Protein AF-A0A094ACR9-F1 (afdb_monomer)

Sequence (143 aa):
PRAPRPRLTNSAPPPSAAADLLRIQHEAAIEDSTLDDLGDLLSSSPPPADPPVPVPEHDDNGRPISAGARERRLSEQQLVKMERGLSHGLESIRDAKRGIEKLEQAVSSTPPAVAKEVVAAPVGTVADVAGIAGAGWLVVVCS

Solvent-accessible surface area (backbone atoms only — not comparable to full-atom values): 9671 Å² total; per-residue (Å²): 137,85,78,82,76,82,80,88,71,89,79,71,78,76,91,46,71,70,59,50,52,54,48,52,41,63,74,66,65,68,62,89,53,59,70,54,57,54,48,53,60,60,63,70,48,78,77,77,84,69,76,91,68,77,82,68,67,44,46,99,83,70,44,74,56,50,72,69,59,50,50,51,54,52,53,52,52,48,49,55,52,48,52,55,51,51,57,53,48,54,52,52,50,55,50,50,50,57,49,48,55,52,49,52,50,52,60,71,69,52,71,86,73,76,81,74,76,81,76,86,78,80,93,78,85,90,84,90,84,88,87,86,86,90,84,82,87,84,85,85,86,82,133

Mean predicted aligned error: 18.78 Å

Secondary structure (DSSP, 8-state):
-PPPPPP----PPPP-HHHHHHHHHHHTT--TTHHHHHHHHHHTSPP--SS-----SB-TTSPBPPHHHHHHHHHHHHHHHHHHHHHHHHHHHHHHHHHHHHHHHHHHHS-------------------------PPPPPPP-

pLDDT: mean 72.65, std 18.38, range [33.75, 95.12]

Foldseek 3Di:
DDDDDDDDDDPDDDDDPVVVVVVVCVVVVPDPCVLVVLLVVLVVDDQPPDDLDPQDQADPVRHGDDPVRSVVSVVVVVVNVVSVVVNVVSVVVVVVVVVVVVVVVVVVPDDPPPPPDPDDDDDDDDDDDDDDDDDDDDDDDDD

Structure (mmCIF, N/CA/C/O backbone):
data_AF-A0A094ACR9-F1
#
_entry.id   AF-A0A094ACR9-F1
#
loop_
_atom_site.group_PDB
_atom_site.id
_atom_site.type_symbol
_atom_site.label_atom_id
_atom_site.label_alt_id
_atom_site.label_comp_id
_atom_site.label_asym_id
_atom_site.label_entity_id
_atom_site.label_seq_id
_atom_site.pdbx_PDB_ins_code
_atom_site.Cartn_x
_atom_site.Cartn_y
_atom_site.Cartn_z
_atom_site.occupancy
_atom_site.B_iso_or_equiv
_atom_site.auth_seq_id
_atom_site.auth_comp_id
_atom_site.auth_asym_id
_atom_site.auth_atom_id
_atom_site.pdbx_PDB_model_num
ATOM 1 N N . PRO A 1 1 ? -37.425 29.937 59.130 1.00 60.97 1 PRO A N 1
ATOM 2 C CA . PRO A 1 1 ? -37.220 28.719 58.306 1.00 60.97 1 PRO A CA 1
ATOM 3 C C . PRO A 1 1 ? -36.211 28.982 57.172 1.00 60.97 1 PRO A C 1
ATOM 5 O O . PRO A 1 1 ? -36.496 29.763 56.270 1.00 60.97 1 PRO A O 1
ATOM 8 N N . ARG A 1 2 ? -35.001 28.411 57.253 1.00 64.69 2 ARG A N 1
ATOM 9 C CA . ARG A 1 2 ? -33.980 28.563 56.201 1.00 64.69 2 ARG A CA 1
ATOM 10 C C . ARG A 1 2 ? -34.243 27.522 55.113 1.00 64.69 2 ARG A C 1
ATOM 12 O O . ARG A 1 2 ? -34.256 26.333 55.416 1.00 64.69 2 ARG A O 1
ATOM 19 N N . ALA A 1 3 ? -34.469 27.968 53.879 1.00 75.44 3 ALA A N 1
ATOM 20 C CA . ALA A 1 3 ? -34.645 27.071 52.742 1.00 75.44 3 ALA A CA 1
ATOM 21 C C . ALA A 1 3 ? -33.365 26.231 52.521 1.00 75.44 3 ALA A C 1
ATOM 23 O O . ALA A 1 3 ? -32.260 26.783 52.623 1.00 75.44 3 ALA A O 1
ATOM 24 N N . PRO A 1 4 ? -33.478 24.918 52.240 1.00 77.12 4 PRO A N 1
ATOM 25 C CA . PRO A 1 4 ? -32.324 24.079 51.942 1.00 77.12 4 PRO A CA 1
ATOM 26 C C . PRO A 1 4 ? -31.641 24.574 50.668 1.00 77.12 4 PRO A C 1
ATOM 28 O O . PRO A 1 4 ? -32.294 24.783 49.647 1.00 77.12 4 PRO A O 1
ATOM 31 N N . ARG A 1 5 ? -30.320 24.766 50.719 1.00 80.31 5 ARG A N 1
ATOM 32 C CA . ARG A 1 5 ? -29.552 25.083 49.513 1.00 80.31 5 ARG A CA 1
ATOM 33 C C . ARG A 1 5 ? -29.470 23.837 48.619 1.00 80.31 5 ARG A C 1
ATOM 35 O O . ARG A 1 5 ? -29.257 22.747 49.158 1.00 80.31 5 ARG A O 1
ATOM 42 N N . PRO A 1 6 ? -29.616 23.978 47.289 1.00 80.44 6 PRO A N 1
ATOM 43 C CA . PRO A 1 6 ? -29.441 22.870 46.358 1.00 80.44 6 PRO A CA 1
ATOM 44 C C . PRO A 1 6 ? -28.057 22.243 46.524 1.00 80.44 6 PRO A C 1
ATOM 46 O O . PRO A 1 6 ? -27.066 22.949 46.726 1.00 80.44 6 PRO A O 1
ATOM 49 N N . ARG A 1 7 ? -27.987 20.911 46.455 1.00 78.75 7 ARG A N 1
ATOM 50 C CA . ARG A 1 7 ? -26.709 20.198 46.494 1.00 78.75 7 ARG A CA 1
ATOM 51 C C . ARG A 1 7 ? -25.976 20.433 45.178 1.00 78.75 7 ARG A C 1
ATOM 53 O O . ARG A 1 7 ? -26.554 20.254 44.112 1.00 78.75 7 ARG A O 1
ATOM 60 N N . LEU A 1 8 ? -24.707 20.821 45.272 1.00 79.12 8 LEU A N 1
ATOM 61 C CA . LEU A 1 8 ? -23.822 20.951 44.123 1.00 79.12 8 LEU A CA 1
ATOM 62 C C . LEU A 1 8 ? -23.541 19.540 43.584 1.00 79.12 8 LEU A C 1
ATOM 64 O O . LEU A 1 8 ? -22.794 18.779 44.196 1.00 79.12 8 LEU A O 1
ATOM 68 N N . THR A 1 9 ? -24.189 19.156 42.490 1.00 78.12 9 THR A N 1
ATOM 69 C CA . THR A 1 9 ? -23.905 17.894 41.801 1.00 78.12 9 THR A CA 1
ATOM 70 C C . THR A 1 9 ? -22.884 18.163 40.709 1.00 78.12 9 THR A C 1
ATOM 72 O O . THR A 1 9 ? -23.127 18.992 39.834 1.00 78.12 9 THR A O 1
ATOM 75 N N . ASN A 1 10 ? -21.742 17.477 40.761 1.00 74.94 10 ASN A N 1
ATOM 76 C CA . ASN A 1 10 ? -20.777 17.505 39.672 1.00 74.94 10 ASN A CA 1
ATOM 77 C C . ASN A 1 10 ? -21.406 16.797 38.461 1.00 74.94 10 ASN A C 1
ATOM 79 O O . ASN A 1 10 ? -21.571 15.580 38.473 1.00 74.94 10 ASN A O 1
ATOM 83 N N . SER A 1 11 ? -21.827 17.580 37.468 1.00 79.25 11 SER A N 1
ATOM 84 C CA . SER A 1 11 ? -22.420 17.104 36.215 1.00 79.25 11 SER A CA 1
ATOM 85 C C . SER A 1 11 ? -21.387 16.942 35.098 1.00 79.25 11 SER A C 1
ATOM 87 O O . SER A 1 11 ? -21.775 16.747 33.948 1.00 79.25 11 SER A O 1
ATOM 89 N N . ALA A 1 12 ? -20.089 17.072 35.400 1.00 79.88 12 ALA A N 1
ATOM 90 C CA . ALA A 1 12 ? -19.049 16.871 34.404 1.00 79.88 12 ALA A CA 1
ATOM 91 C C . ALA A 1 12 ? -19.058 15.400 33.951 1.00 79.88 12 ALA A C 1
ATOM 93 O O . ALA A 1 12 ? -19.013 14.504 34.802 1.00 79.88 12 ALA A O 1
ATOM 94 N N . PRO A 1 13 ? -19.115 15.136 32.633 1.00 76.44 13 PRO A N 1
ATOM 95 C CA . PRO A 1 13 ? -18.982 13.787 32.110 1.00 76.44 13 PRO A CA 1
ATOM 96 C C . PRO A 1 13 ? -17.658 13.172 32.582 1.00 76.44 13 PRO A C 1
ATOM 98 O O . PRO A 1 13 ? -16.624 13.844 32.514 1.00 76.44 13 PRO A O 1
ATOM 101 N N . PRO A 1 14 ? -17.659 11.920 33.069 1.00 78.50 14 PRO A N 1
ATOM 102 C CA . PRO A 1 14 ? -16.419 11.250 33.417 1.00 78.50 14 PRO A CA 1
ATOM 103 C C . PRO A 1 14 ? -15.546 11.104 32.160 1.00 78.50 14 PRO A C 1
ATOM 105 O O . PRO A 1 14 ? -16.082 10.883 31.068 1.00 78.50 14 PRO A O 1
ATOM 108 N N . PRO A 1 15 ? -14.213 11.219 32.285 1.00 79.44 15 PRO A N 1
ATOM 109 C CA . PRO A 1 15 ? -13.319 10.984 31.161 1.00 79.44 15 PRO A CA 1
ATOM 110 C C . PRO A 1 15 ? -13.530 9.555 30.641 1.00 79.44 15 PRO A C 1
ATOM 112 O O . PRO A 1 15 ? -13.492 8.593 31.407 1.00 79.44 15 PRO A O 1
ATOM 115 N N . SER A 1 16 ? -13.796 9.427 29.342 1.00 86.75 16 SER A N 1
ATOM 116 C CA . SER A 1 16 ? -14.027 8.145 28.677 1.00 86.75 16 SER A CA 1
ATOM 117 C C . SER A 1 16 ? -12.800 7.756 27.867 1.00 86.75 16 SER A C 1
ATOM 119 O O . SER A 1 16 ? -12.303 8.563 27.082 1.00 86.75 16 SER A O 1
ATOM 121 N N . ALA A 1 17 ? -12.362 6.502 27.995 1.00 89.12 17 ALA A N 1
ATOM 122 C CA . ALA A 1 17 ? -11.287 5.955 27.171 1.00 89.12 17 ALA A CA 1
ATOM 123 C C . ALA A 1 17 ? -11.611 6.059 25.670 1.00 89.12 17 ALA A C 1
ATOM 125 O O . ALA A 1 17 ? -10.731 6.365 24.878 1.00 89.12 17 ALA A O 1
ATOM 126 N N . ALA A 1 18 ? -12.880 5.897 25.278 1.00 87.38 18 ALA A N 1
ATOM 127 C CA . ALA A 1 18 ? -13.293 6.052 23.882 1.00 87.38 18 ALA A CA 1
ATOM 128 C C . ALA A 1 18 ? -13.113 7.495 23.376 1.00 87.38 18 ALA A C 1
ATOM 130 O O . ALA A 1 18 ? -12.686 7.706 22.246 1.00 87.38 18 ALA A O 1
ATOM 131 N N . ALA A 1 19 ? -13.398 8.492 24.221 1.00 86.56 19 ALA A N 1
ATOM 132 C CA . ALA A 1 19 ? -13.189 9.896 23.872 1.00 86.56 19 ALA A CA 1
ATOM 133 C C . ALA A 1 19 ? -11.694 10.238 23.768 1.00 86.56 19 ALA A C 1
ATOM 135 O O . ALA A 1 19 ? -11.301 11.016 22.903 1.00 86.56 19 ALA A O 1
ATOM 136 N N . ASP A 1 20 ? -10.866 9.638 24.624 1.00 89.62 20 ASP A N 1
ATOM 137 C CA . ASP A 1 20 ? -9.414 9.827 24.598 1.00 89.62 20 ASP A CA 1
ATOM 138 C C . ASP A 1 20 ? -8.781 9.177 23.357 1.00 89.62 20 ASP A C 1
ATOM 140 O O . ASP A 1 20 ? -7.974 9.808 22.681 1.00 89.62 20 ASP A O 1
ATOM 144 N N . LEU A 1 21 ? -9.224 7.972 22.980 1.00 87.50 21 LEU A N 1
ATOM 145 C CA . LEU A 1 21 ? -8.786 7.298 21.753 1.00 87.50 21 LEU A CA 1
ATOM 146 C C . LEU A 1 21 ? -9.150 8.090 20.490 1.00 87.50 21 LEU A C 1
ATOM 148 O O . LEU A 1 21 ? -8.300 8.254 19.618 1.00 87.50 21 LEU A O 1
ATOM 152 N N . LEU A 1 22 ? -10.370 8.632 20.414 1.00 86.12 22 LEU A N 1
ATOM 153 C CA . LEU A 1 22 ? -10.777 9.503 19.303 1.00 86.12 22 LEU A CA 1
ATOM 154 C C . LEU A 1 22 ? -9.926 10.775 19.237 1.00 86.12 22 LEU A C 1
ATOM 156 O O . LEU A 1 22 ? -9.549 11.210 18.149 1.00 86.12 22 LEU A O 1
ATOM 160 N N . ARG A 1 23 ? -9.592 11.360 20.395 1.00 88.69 23 ARG A N 1
ATOM 161 C CA . ARG A 1 23 ? -8.711 12.530 20.457 1.00 88.69 23 ARG A CA 1
ATOM 162 C C . ARG A 1 23 ? -7.314 12.192 19.934 1.00 88.69 23 ARG A C 1
ATOM 164 O O . ARG A 1 23 ? -6.811 12.918 19.085 1.00 88.69 23 ARG A O 1
ATOM 171 N N . ILE A 1 24 ? -6.729 11.079 20.382 1.00 87.62 24 ILE A N 1
ATOM 172 C CA . ILE A 1 24 ? -5.401 10.617 19.945 1.00 87.62 24 ILE A CA 1
ATOM 173 C C . ILE A 1 24 ? -5.378 10.352 18.435 1.00 87.62 24 ILE A C 1
ATOM 175 O O . ILE A 1 24 ? -4.443 10.776 17.762 1.00 87.62 24 ILE A O 1
ATOM 179 N N . GLN A 1 25 ? -6.401 9.691 17.888 1.00 83.19 25 GLN A N 1
ATOM 180 C CA . GLN A 1 25 ? -6.496 9.435 16.446 1.00 83.19 25 GLN A CA 1
ATOM 181 C C . GLN A 1 25 ? -6.516 10.733 15.633 1.00 83.19 25 GLN A C 1
ATOM 183 O O . GLN A 1 25 ? -5.782 10.857 14.652 1.00 83.19 25 GLN A O 1
ATOM 188 N N . HIS A 1 26 ? -7.314 11.711 16.069 1.00 82.75 26 HIS A N 1
ATOM 189 C CA . HIS A 1 26 ? -7.428 13.001 15.394 1.00 82.75 26 HIS A CA 1
ATOM 190 C C . HIS A 1 26 ? -6.151 13.850 15.530 1.00 82.75 26 HIS A C 1
ATOM 192 O O . HIS A 1 26 ? -5.732 14.490 14.571 1.00 82.75 26 HIS A O 1
ATOM 198 N N . GLU A 1 27 ? -5.500 13.838 16.698 1.00 86.56 27 GLU A N 1
ATOM 199 C CA . GLU A 1 27 ? -4.228 14.540 16.935 1.00 86.56 27 GLU A CA 1
ATOM 200 C C . GLU A 1 27 ? -3.064 13.942 16.133 1.00 86.56 27 GLU A C 1
ATOM 202 O O . GLU A 1 27 ? -2.187 14.677 15.681 1.00 86.56 27 GLU A O 1
ATOM 207 N N . ALA A 1 28 ? -3.055 12.623 15.939 1.00 81.38 28 ALA A N 1
ATOM 208 C CA . ALA A 1 28 ? -2.011 11.927 15.195 1.00 81.38 28 ALA A CA 1
ATOM 209 C C . ALA A 1 28 ? -2.231 11.930 13.670 1.00 81.38 28 ALA A C 1
ATOM 211 O O . ALA A 1 28 ? -1.372 11.422 12.951 1.00 81.38 28 ALA A O 1
ATOM 212 N N . ALA A 1 29 ? -3.356 12.478 13.183 1.00 70.62 29 ALA A N 1
ATOM 213 C CA . ALA A 1 29 ? -3.762 12.444 11.774 1.00 70.62 29 ALA A CA 1
ATOM 214 C C . ALA A 1 29 ? -3.639 11.036 11.152 1.00 70.62 29 ALA A C 1
ATOM 216 O O . ALA A 1 29 ? -3.241 10.879 9.998 1.00 70.62 29 ALA A O 1
ATOM 217 N N . ILE A 1 30 ? -3.937 9.996 11.941 1.00 67.12 30 ILE A N 1
ATOM 218 C CA . ILE A 1 30 ? -3.910 8.609 11.468 1.00 67.12 30 ILE A CA 1
ATOM 219 C C . ILE A 1 30 ? -5.205 8.389 10.692 1.00 67.12 30 ILE A C 1
ATOM 221 O O . ILE A 1 30 ? -6.219 7.963 11.244 1.00 67.12 30 ILE A O 1
ATOM 225 N N . GLU A 1 31 ? -5.178 8.750 9.415 1.00 68.00 31 GLU A N 1
ATOM 226 C CA . GLU A 1 31 ? -6.256 8.464 8.480 1.00 68.00 31 GLU A CA 1
ATOM 227 C C . GLU A 1 31 ? -6.094 7.045 7.928 1.00 68.00 31 GLU A C 1
ATOM 229 O O . GLU A 1 31 ? -5.014 6.605 7.534 1.00 68.00 31 GLU A O 1
ATOM 234 N N . ASP A 1 32 ? -7.196 6.307 7.897 1.00 68.88 32 ASP A N 1
ATOM 235 C CA . ASP A 1 32 ? -7.232 4.917 7.440 1.00 68.88 32 ASP A CA 1
ATOM 236 C C . ASP A 1 32 ? -7.297 4.809 5.894 1.00 68.88 32 ASP A C 1
ATOM 238 O O . ASP A 1 32 ? -7.452 3.718 5.342 1.00 68.88 32 ASP A O 1
ATOM 242 N N . SER A 1 33 ? -7.177 5.948 5.190 1.00 70.38 33 SER A N 1
ATOM 243 C CA . SER A 1 33 ? -7.197 6.062 3.721 1.00 70.38 33 SER A CA 1
ATOM 244 C C . SER A 1 33 ? -5.846 5.804 3.060 1.00 70.38 33 SER A C 1
ATOM 246 O O . SER A 1 33 ? -5.785 5.680 1.841 1.00 70.38 33 SER A O 1
ATOM 248 N N . THR A 1 34 ? -4.760 5.677 3.831 1.00 81.88 34 THR A N 1
ATOM 249 C CA . THR A 1 34 ? -3.398 5.535 3.277 1.00 81.88 34 THR A CA 1
ATOM 250 C C . THR A 1 34 ? -3.262 4.370 2.291 1.00 81.88 34 THR A C 1
ATOM 252 O O . THR A 1 34 ? -2.507 4.452 1.325 1.00 81.88 34 THR A O 1
ATOM 255 N N . LEU A 1 35 ? -4.009 3.280 2.494 1.00 84.06 35 LEU A N 1
ATOM 256 C CA . LEU A 1 35 ? -4.020 2.137 1.576 1.00 84.06 35 LEU A CA 1
ATOM 257 C C . LEU A 1 35 ? -4.715 2.437 0.245 1.00 84.06 35 LEU A C 1
ATOM 259 O O . LEU A 1 35 ? -4.407 1.794 -0.761 1.00 84.06 35 LEU A O 1
ATOM 263 N N . ASP A 1 36 ? -5.662 3.366 0.228 1.00 84.94 36 ASP A N 1
ATOM 264 C CA . ASP A 1 36 ? -6.364 3.789 -0.981 1.00 84.94 36 ASP A CA 1
ATOM 265 C C . ASP A 1 36 ? -5.501 4.781 -1.765 1.00 84.94 36 ASP A C 1
ATOM 267 O O . ASP A 1 36 ? -5.259 4.553 -2.950 1.00 84.94 36 ASP A O 1
ATOM 271 N N . ASP A 1 37 ? -4.873 5.742 -1.080 1.00 86.50 37 ASP A N 1
ATOM 272 C CA . ASP A 1 37 ? -3.924 6.693 -1.679 1.00 86.50 37 ASP A CA 1
ATOM 273 C C . ASP A 1 37 ? -2.737 5.984 -2.362 1.00 86.50 37 ASP A C 1
ATOM 275 O O . ASP A 1 37 ? -2.328 6.326 -3.476 1.00 86.50 37 ASP A O 1
ATOM 279 N N . LEU A 1 38 ? -2.189 4.944 -1.717 1.00 86.81 38 LEU A N 1
ATOM 280 C CA . LEU A 1 38 ? -1.121 4.117 -2.294 1.00 86.81 38 LEU A CA 1
ATOM 281 C C . LEU A 1 38 ? -1.602 3.306 -3.505 1.00 86.81 38 LEU A C 1
ATOM 283 O O . LEU A 1 38 ? -0.835 3.087 -4.445 1.00 86.81 38 LEU A O 1
ATOM 287 N N . GLY A 1 39 ? -2.861 2.864 -3.495 1.00 85.69 39 GLY A N 1
ATOM 288 C CA . GLY A 1 39 ? -3.470 2.175 -4.629 1.00 85.69 39 GLY A CA 1
ATOM 289 C C . GLY A 1 39 ? -3.630 3.090 -5.841 1.00 85.69 39 GLY A C 1
ATOM 290 O O . GLY A 1 39 ? -3.292 2.689 -6.958 1.00 85.69 39 GLY A O 1
ATOM 291 N N . ASP A 1 40 ? -4.080 4.322 -5.620 1.00 86.50 40 ASP A N 1
ATOM 292 C CA . ASP A 1 40 ? -4.256 5.327 -6.671 1.00 86.50 40 ASP A CA 1
ATOM 293 C C . ASP A 1 40 ? -2.912 5.752 -7.276 1.00 86.50 40 ASP A C 1
ATOM 295 O O . ASP A 1 40 ? -2.778 5.858 -8.500 1.00 86.50 40 ASP A O 1
ATOM 299 N N . LEU A 1 41 ? -1.878 5.900 -6.441 1.00 86.00 41 LEU A N 1
ATOM 300 C CA . LEU A 1 41 ? -0.521 6.201 -6.897 1.00 86.00 41 LEU A CA 1
ATOM 301 C C . LEU A 1 41 ? 0.035 5.097 -7.808 1.00 86.00 41 LEU A C 1
ATOM 303 O O . LEU A 1 41 ? 0.565 5.401 -8.877 1.00 86.00 41 LEU A O 1
ATOM 307 N N . LEU A 1 42 ? -0.123 3.824 -7.434 1.00 83.44 42 LEU A N 1
ATOM 308 C CA . LEU A 1 42 ? 0.319 2.703 -8.272 1.00 83.44 42 LEU A CA 1
ATOM 309 C C . LEU A 1 42 ? -0.536 2.543 -9.537 1.00 83.44 42 LEU A C 1
ATOM 311 O O . LEU A 1 42 ? -0.012 2.157 -10.575 1.00 83.44 42 LEU A O 1
ATOM 315 N N . SER A 1 43 ? -1.822 2.890 -9.484 1.00 78.75 43 SER A N 1
ATOM 316 C CA . SER A 1 43 ? -2.731 2.810 -10.640 1.00 78.75 43 SER A CA 1
ATOM 317 C C . SER A 1 43 ? -2.516 3.934 -11.661 1.00 78.75 43 SER A C 1
ATOM 319 O O . SER A 1 43 ? -2.946 3.818 -12.807 1.00 78.75 43 SER A O 1
ATOM 321 N N . SER A 1 44 ? -1.848 5.022 -11.266 1.00 73.12 44 SER A N 1
ATOM 322 C CA . SER A 1 44 ? -1.448 6.109 -12.171 1.00 73.12 44 SER A CA 1
ATOM 323 C C . SER A 1 44 ? -0.271 5.739 -13.090 1.00 73.12 44 SER A C 1
ATOM 325 O O . SER A 1 44 ? -0.009 6.437 -14.074 1.00 73.12 44 SER A O 1
ATOM 327 N N . SER A 1 45 ? 0.412 4.627 -12.796 1.00 64.25 45 SER A N 1
ATOM 328 C CA . SER A 1 45 ? 1.413 4.015 -13.668 1.00 64.25 45 SER A CA 1
ATOM 329 C C . SER A 1 45 ? 0.713 3.330 -14.851 1.00 64.25 45 SER A C 1
ATOM 331 O O . SER A 1 45 ? -0.260 2.599 -14.643 1.00 64.25 45 SER A O 1
ATOM 333 N N . PRO A 1 46 ? 1.145 3.558 -16.107 1.00 63.97 46 PRO A N 1
ATOM 334 C CA . PRO A 1 46 ? 0.577 2.845 -17.243 1.00 63.97 46 PRO A CA 1
ATOM 335 C C . PRO A 1 46 ? 0.748 1.332 -17.034 1.00 63.97 46 PRO A C 1
ATOM 337 O O . PRO A 1 46 ? 1.839 0.900 -16.658 1.00 63.97 46 PRO A O 1
ATOM 340 N N . PRO A 1 47 ? -0.297 0.518 -17.286 1.00 60.34 47 PRO A N 1
ATOM 341 C CA . PRO A 1 47 ? -0.230 -0.914 -17.039 1.00 60.34 47 PRO A CA 1
ATOM 342 C C . PRO A 1 47 ? 0.945 -1.513 -17.818 1.00 60.34 47 PRO A C 1
ATOM 344 O O . PRO A 1 47 ? 1.127 -1.164 -18.992 1.00 60.34 47 PRO A O 1
ATOM 347 N N . PRO A 1 48 ? 1.741 -2.408 -17.203 1.00 59.12 48 PRO A N 1
ATOM 348 C CA . PRO A 1 48 ? 2.875 -3.011 -17.878 1.00 59.12 48 PRO A CA 1
ATOM 349 C C . PRO A 1 48 ? 2.360 -3.757 -19.106 1.00 59.12 48 PRO A C 1
ATOM 351 O O . PRO A 1 48 ? 1.617 -4.734 -18.986 1.00 59.12 48 PRO A O 1
ATOM 354 N N . ALA A 1 49 ? 2.733 -3.261 -20.285 1.00 58.12 49 ALA A N 1
ATOM 355 C CA . ALA A 1 49 ? 2.467 -3.935 -21.539 1.00 58.12 49 ALA A CA 1
ATOM 356 C C . ALA A 1 49 ? 3.190 -5.289 -21.496 1.00 58.12 49 ALA A C 1
ATOM 358 O O . ALA A 1 49 ? 4.414 -5.350 -21.408 1.00 58.12 49 ALA A O 1
ATOM 359 N N . ASP A 1 50 ? 2.397 -6.356 -21.523 1.00 58.16 50 ASP A N 1
ATOM 360 C CA . ASP A 1 50 ? 2.800 -7.751 -21.682 1.00 58.16 50 ASP A CA 1
ATOM 361 C C . ASP A 1 50 ? 3.451 -8.484 -20.480 1.00 58.16 50 ASP A C 1
ATOM 363 O O . ASP A 1 50 ? 4.025 -7.904 -19.546 1.00 58.16 50 ASP A O 1
ATOM 367 N N . PRO A 1 51 ? 3.313 -9.829 -20.430 1.00 62.44 51 PRO A N 1
ATOM 368 C CA . PRO A 1 51 ? 4.083 -10.666 -19.512 1.00 62.44 51 PRO A CA 1
ATOM 369 C C . PRO A 1 51 ? 5.591 -10.451 -19.726 1.00 62.44 51 PRO A C 1
ATOM 371 O O . PRO A 1 51 ? 5.999 -10.136 -20.840 1.00 62.44 51 PRO A O 1
ATOM 374 N N . PRO A 1 52 ? 6.436 -10.637 -18.691 1.00 59.88 52 PRO A N 1
ATOM 375 C CA . PRO A 1 52 ? 7.876 -10.428 -18.802 1.00 59.88 52 PRO A CA 1
ATOM 376 C C . PRO A 1 52 ? 8.453 -11.366 -19.866 1.00 59.88 52 PRO A C 1
ATOM 378 O O . PRO A 1 52 ? 8.679 -12.551 -19.621 1.00 59.88 52 PRO A O 1
ATOM 381 N N . VAL A 1 53 ? 8.659 -10.833 -21.069 1.00 63.19 53 VAL A N 1
ATOM 382 C CA . VAL A 1 53 ? 9.309 -11.542 -22.167 1.00 63.19 53 VAL A CA 1
ATOM 383 C C . VAL A 1 53 ? 10.781 -11.706 -21.782 1.00 63.19 53 VAL A C 1
ATOM 385 O O . VAL A 1 53 ? 11.395 -10.723 -21.357 1.00 63.19 53 VAL A O 1
ATOM 388 N N . PRO A 1 54 ? 11.376 -12.908 -21.886 1.00 67.50 54 PRO A N 1
ATOM 389 C CA . PRO A 1 54 ? 12.808 -13.093 -21.658 1.00 67.50 54 PRO A CA 1
ATOM 390 C C . PRO A 1 54 ? 13.594 -12.062 -22.464 1.00 67.50 54 PRO A C 1
ATOM 392 O O . PRO A 1 54 ? 13.295 -11.892 -23.643 1.00 67.50 54 PRO A O 1
ATOM 395 N N . VAL A 1 55 ? 14.559 -11.362 -21.849 1.00 67.81 55 VAL A N 1
ATOM 396 C CA . VAL A 1 55 ? 15.358 -10.343 -22.551 1.00 67.81 55 VAL A CA 1
ATOM 397 C C . VAL A 1 55 ? 16.020 -11.012 -23.761 1.00 67.81 55 VAL A C 1
ATOM 399 O O . VAL A 1 55 ? 16.894 -11.857 -23.557 1.00 67.81 55 VAL A O 1
ATOM 402 N N . PRO A 1 56 ? 15.636 -10.671 -25.005 1.00 69.38 56 PRO A N 1
ATOM 403 C CA . PRO A 1 56 ? 16.281 -11.236 -26.181 1.00 69.38 56 PRO A CA 1
ATOM 404 C C . PRO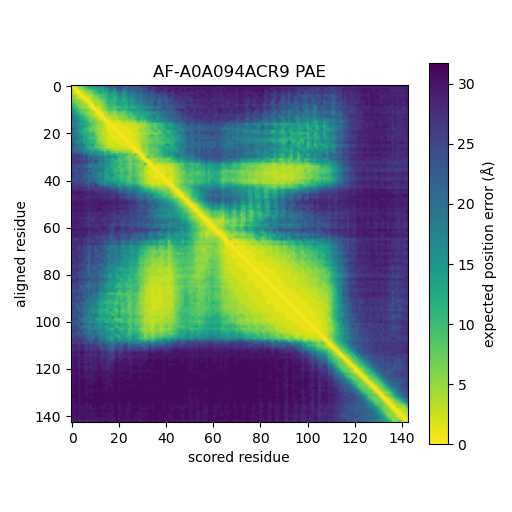 A 1 56 ? 17.760 -10.852 -26.171 1.00 69.38 56 PRO A C 1
ATOM 406 O O . PRO A 1 56 ? 18.090 -9.701 -25.897 1.00 69.38 56 PRO A O 1
ATOM 409 N N . GLU A 1 57 ? 18.659 -11.794 -26.453 1.00 74.00 57 GLU A N 1
ATOM 410 C CA . GLU A 1 57 ? 20.099 -11.497 -26.533 1.00 74.00 57 GLU A CA 1
ATOM 411 C C . GLU A 1 57 ? 20.467 -10.715 -27.801 1.00 74.00 57 GLU A C 1
ATOM 413 O O . GLU A 1 57 ? 21.530 -10.097 -27.869 1.00 74.00 57 GLU A O 1
ATOM 418 N N . HIS A 1 58 ? 19.564 -10.713 -28.784 1.00 76.25 58 HIS A N 1
ATOM 419 C CA . HIS A 1 58 ? 19.752 -10.116 -30.096 1.00 76.25 58 HIS A CA 1
ATOM 420 C C . HIS A 1 58 ? 18.637 -9.105 -30.402 1.00 76.25 58 HIS A C 1
ATOM 422 O O . HIS A 1 58 ? 17.510 -9.248 -29.923 1.00 76.25 58 HIS A O 1
ATOM 428 N N . ASP A 1 59 ? 18.970 -8.065 -31.163 1.00 75.25 59 ASP A N 1
ATOM 429 C CA . ASP A 1 59 ? 18.011 -7.103 -31.705 1.00 75.25 59 ASP A CA 1
ATOM 430 C C . ASP A 1 59 ? 17.201 -7.702 -32.875 1.00 75.25 59 ASP A C 1
ATOM 432 O O . ASP A 1 59 ? 17.469 -8.816 -33.331 1.00 75.25 59 ASP A O 1
ATOM 436 N N . ASP A 1 60 ? 16.228 -6.949 -33.396 1.00 77.81 60 ASP A N 1
ATOM 437 C CA . ASP A 1 60 ? 15.378 -7.380 -34.522 1.00 77.81 60 ASP A CA 1
ATOM 438 C C . ASP A 1 60 ? 16.170 -7.622 -35.825 1.00 77.81 60 ASP A C 1
ATOM 440 O O . ASP A 1 60 ? 15.665 -8.229 -36.769 1.00 77.81 60 ASP A O 1
ATOM 444 N N . ASN A 1 61 ? 17.433 -7.183 -35.873 1.00 78.75 61 ASN A N 1
ATOM 445 C CA . ASN A 1 61 ? 18.364 -7.382 -36.982 1.00 78.75 61 ASN A CA 1
ATOM 446 C C . ASN A 1 61 ? 19.346 -8.544 -36.728 1.00 78.75 61 ASN A C 1
ATOM 448 O O . ASN A 1 61 ? 20.284 -8.734 -37.508 1.00 78.75 61 ASN A O 1
ATOM 452 N N . GLY A 1 62 ? 19.172 -9.299 -35.636 1.00 77.00 62 GLY A N 1
ATOM 453 C CA . GLY A 1 62 ? 20.020 -10.429 -35.255 1.00 77.00 62 GLY A CA 1
ATOM 454 C C . GLY A 1 62 ? 21.391 -10.045 -34.688 1.00 77.00 62 GLY A C 1
ATOM 455 O O . GLY A 1 62 ? 22.283 -10.891 -34.632 1.00 77.00 62 GLY A O 1
ATOM 456 N N . ARG A 1 63 ? 21.605 -8.789 -34.281 1.00 79.88 63 ARG A N 1
ATOM 457 C CA . ARG A 1 63 ? 22.860 -8.315 -33.673 1.00 79.88 63 ARG A CA 1
ATOM 458 C C . ARG A 1 63 ? 22.801 -8.419 -32.152 1.00 79.88 63 ARG A C 1
ATOM 460 O O . ARG A 1 63 ? 21.749 -8.149 -31.579 1.00 79.88 63 ARG A O 1
ATOM 467 N N . PRO A 1 64 ? 23.915 -8.750 -31.475 1.00 77.94 64 PRO A N 1
ATOM 468 C CA . PRO A 1 64 ? 23.938 -8.815 -30.021 1.00 77.94 64 PRO A CA 1
ATOM 469 C C . PRO A 1 64 ? 23.609 -7.448 -29.413 1.00 77.94 64 PRO A C 1
ATOM 471 O O . PRO A 1 64 ? 24.149 -6.416 -29.828 1.00 77.94 64 PRO A O 1
ATOM 474 N N . ILE A 1 65 ? 22.724 -7.444 -28.420 1.00 81.38 65 ILE A N 1
ATOM 475 C CA . ILE A 1 65 ? 22.322 -6.226 -27.716 1.00 81.38 65 ILE A CA 1
ATOM 476 C C . ILE A 1 65 ? 23.511 -5.666 -26.927 1.00 81.38 65 ILE A C 1
ATOM 478 O O . ILE A 1 65 ? 24.267 -6.402 -26.293 1.00 81.38 65 ILE A O 1
ATOM 482 N N . SER A 1 66 ? 23.679 -4.340 -26.946 1.00 84.25 66 SER A N 1
ATOM 483 C CA . SER A 1 66 ? 24.736 -3.684 -26.173 1.00 84.25 66 SER A CA 1
ATOM 484 C C . SER A 1 66 ? 24.545 -3.913 -24.669 1.00 84.25 66 SER A C 1
ATOM 486 O O . SER A 1 66 ? 23.418 -3.980 -24.174 1.00 84.25 66 SER A O 1
ATOM 488 N N . ALA A 1 67 ? 25.644 -3.983 -23.911 1.00 84.31 67 ALA A N 1
ATOM 489 C CA . ALA A 1 67 ? 25.590 -4.215 -22.465 1.00 84.31 67 ALA A CA 1
ATOM 490 C C . ALA A 1 67 ? 24.653 -3.226 -21.739 1.00 84.31 67 ALA A C 1
ATOM 492 O O . ALA A 1 67 ? 23.848 -3.642 -20.911 1.00 84.31 67 ALA A O 1
ATOM 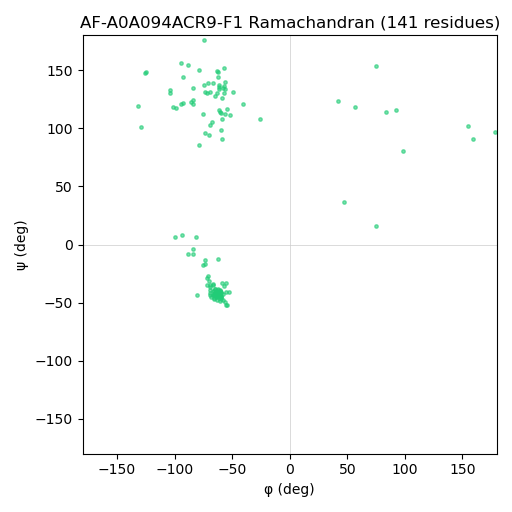493 N N . GLY A 1 68 ? 24.680 -1.944 -22.126 1.00 84.81 68 GLY A N 1
ATOM 494 C CA . GLY A 1 68 ? 23.798 -0.920 -21.555 1.00 84.81 68 GLY A CA 1
ATOM 495 C C . GLY A 1 68 ? 22.320 -1.089 -21.928 1.00 84.81 68 GLY A C 1
ATOM 496 O O . GLY A 1 68 ? 21.446 -0.831 -21.105 1.00 84.81 68 GLY A O 1
ATOM 497 N N . ALA A 1 69 ? 22.006 -1.559 -23.139 1.00 82.56 69 ALA A N 1
ATOM 498 C CA . ALA A 1 69 ? 20.622 -1.847 -23.522 1.00 82.56 69 ALA A CA 1
ATOM 499 C C . ALA A 1 69 ? 20.081 -3.100 -22.810 1.00 82.56 69 ALA A C 1
ATOM 501 O O . ALA A 1 69 ? 18.915 -3.133 -22.418 1.00 82.56 69 ALA A O 1
ATOM 502 N N . ARG A 1 70 ? 20.935 -4.103 -22.574 1.00 83.81 70 ARG A N 1
ATOM 503 C CA . ARG A 1 70 ? 20.595 -5.282 -21.766 1.00 83.81 70 ARG A CA 1
ATOM 504 C C . 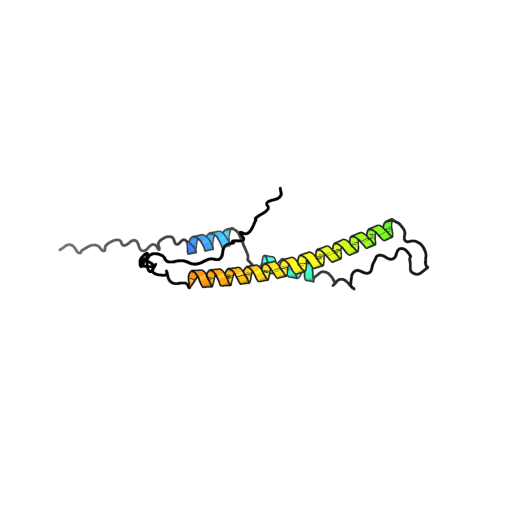ARG A 1 70 ? 20.319 -4.908 -20.310 1.00 83.81 70 ARG A C 1
ATOM 506 O O . ARG A 1 70 ? 19.333 -5.367 -19.743 1.00 83.81 70 ARG A O 1
ATOM 513 N N . GLU A 1 71 ? 21.169 -4.074 -19.718 1.00 86.50 71 GLU A N 1
ATOM 514 C CA . GLU A 1 71 ? 21.005 -3.594 -18.342 1.00 86.50 71 GLU A CA 1
ATOM 515 C C . GLU A 1 71 ? 19.710 -2.794 -18.166 1.00 86.50 71 GLU A C 1
ATOM 517 O O . GLU A 1 71 ? 18.946 -3.072 -17.242 1.00 86.50 71 GLU A O 1
ATOM 522 N N . ARG A 1 72 ? 19.395 -1.889 -19.106 1.00 86.06 72 ARG A N 1
ATOM 523 C CA . ARG A 1 72 ? 18.112 -1.167 -19.106 1.00 86.06 72 ARG A CA 1
ATOM 524 C C . ARG A 1 72 ? 16.917 -2.117 -19.109 1.00 86.06 72 ARG A C 1
ATOM 526 O O . ARG A 1 72 ? 16.069 -2.010 -18.229 1.00 86.06 72 ARG A O 1
ATOM 533 N N . ARG A 1 73 ? 16.895 -3.103 -20.011 1.00 83.38 73 ARG A N 1
ATOM 534 C CA . ARG A 1 73 ? 15.798 -4.086 -20.078 1.00 83.38 73 ARG A CA 1
ATOM 535 C C . ARG A 1 73 ? 15.651 -4.900 -18.791 1.00 83.38 73 ARG A C 1
ATOM 537 O O . ARG A 1 73 ? 14.535 -5.150 -18.348 1.00 83.38 73 ARG A O 1
ATOM 544 N N . LEU A 1 74 ? 16.759 -5.302 -18.165 1.00 85.94 74 LEU A N 1
ATOM 545 C CA . LEU A 1 74 ? 16.712 -5.996 -16.873 1.00 85.94 74 LEU A CA 1
ATOM 546 C C . LEU A 1 74 ? 16.147 -5.099 -15.764 1.00 85.94 74 LEU A C 1
ATOM 548 O O . LEU A 1 74 ? 15.336 -5.566 -14.965 1.00 85.94 74 LEU A O 1
ATOM 552 N N . SER A 1 75 ? 16.537 -3.822 -15.730 1.00 85.75 75 SER A N 1
ATOM 553 C CA . SER A 1 75 ? 16.011 -2.865 -14.751 1.00 85.75 75 SER A CA 1
ATOM 554 C C . SER A 1 75 ? 14.505 -2.627 -14.925 1.00 85.75 75 SER A C 1
ATOM 556 O O . SER A 1 75 ? 13.766 -2.635 -13.944 1.00 85.75 75 SER A O 1
ATOM 558 N N . GLU A 1 76 ? 14.022 -2.535 -16.166 1.00 85.88 76 GLU A N 1
ATOM 559 C CA . GLU A 1 76 ? 12.593 -2.419 -16.486 1.00 85.88 76 GLU A CA 1
ATOM 560 C C . GLU A 1 76 ? 11.815 -3.655 -16.013 1.00 85.88 76 GLU A C 1
ATOM 562 O O . GLU A 1 76 ? 10.781 -3.531 -15.359 1.00 85.88 76 GLU A O 1
ATOM 567 N N . GLN A 1 77 ? 12.343 -4.860 -16.247 1.00 85.44 77 GLN A N 1
ATOM 568 C CA . GLN A 1 77 ? 11.724 -6.092 -15.746 1.00 85.44 77 GLN A CA 1
ATOM 569 C C . GLN A 1 77 ? 11.662 -6.150 -14.217 1.00 85.44 77 GLN A C 1
ATOM 571 O O . GLN A 1 77 ? 10.675 -6.634 -13.656 1.00 85.44 77 GLN A O 1
ATOM 576 N N . GLN A 1 78 ? 12.700 -5.668 -13.530 1.00 88.50 78 GLN A N 1
ATOM 577 C CA . GLN A 1 78 ? 12.698 -5.574 -12.071 1.00 88.50 78 GLN A CA 1
ATOM 578 C C . GLN A 1 78 ? 11.631 -4.596 -11.577 1.00 88.50 78 GLN A C 1
ATOM 580 O O . GLN A 1 78 ? 10.914 -4.930 -10.636 1.00 88.50 78 GLN A O 1
ATOM 585 N N . LEU A 1 79 ? 11.477 -3.443 -12.232 1.00 87.44 79 LEU A N 1
ATOM 586 C CA . LEU A 1 79 ? 10.435 -2.466 -11.907 1.00 87.44 79 LEU A CA 1
ATOM 587 C C . LEU A 1 79 ? 9.034 -3.066 -12.059 1.00 87.44 79 LEU A C 1
ATOM 589 O O . LEU A 1 79 ? 8.260 -3.015 -11.107 1.00 87.44 79 LEU A O 1
ATOM 593 N N . VAL A 1 80 ? 8.747 -3.740 -13.177 1.00 86.56 80 VAL A N 1
ATOM 594 C CA . VAL A 1 80 ? 7.453 -4.416 -13.399 1.00 86.56 80 VAL A CA 1
ATOM 595 C C . VAL A 1 80 ? 7.194 -5.494 -12.342 1.00 86.56 80 VAL A C 1
ATOM 597 O O . VAL A 1 80 ? 6.074 -5.659 -11.855 1.00 86.56 80 VAL A O 1
ATOM 600 N N . LYS A 1 81 ? 8.229 -6.250 -11.958 1.00 88.31 81 LYS A N 1
ATOM 601 C CA . LYS A 1 81 ? 8.107 -7.259 -10.900 1.00 88.31 81 LYS A CA 1
ATOM 602 C C . LYS A 1 81 ? 7.799 -6.618 -9.545 1.00 88.31 81 LYS A C 1
ATOM 604 O O . LYS A 1 81 ? 6.982 -7.160 -8.801 1.00 88.31 81 LYS A O 1
ATOM 609 N N . MET A 1 82 ? 8.449 -5.501 -9.225 1.00 89.25 82 MET A N 1
ATOM 610 C CA . MET A 1 82 ? 8.200 -4.762 -7.988 1.00 89.25 82 MET A CA 1
ATOM 611 C C . MET A 1 82 ? 6.792 -4.176 -7.969 1.00 89.25 82 MET A C 1
ATOM 613 O O . MET A 1 82 ? 6.086 -4.388 -6.993 1.00 89.25 82 MET A O 1
ATOM 617 N N . GLU A 1 83 ? 6.355 -3.531 -9.048 1.00 88.44 83 GLU A N 1
ATOM 618 C CA . GLU A 1 83 ? 5.008 -2.969 -9.183 1.00 88.44 83 GLU A CA 1
ATOM 619 C C . GLU A 1 83 ? 3.933 -4.029 -8.915 1.00 88.44 83 GLU A C 1
ATOM 621 O O . GLU A 1 83 ? 3.110 -3.861 -8.019 1.00 88.44 83 GLU A O 1
ATOM 626 N N . ARG A 1 84 ? 4.015 -5.185 -9.588 1.00 88.75 84 AR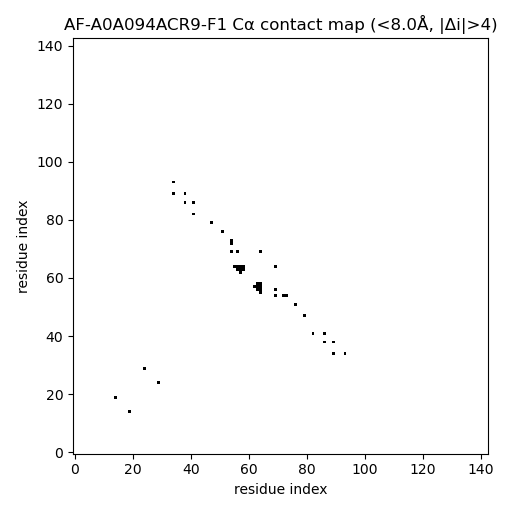G A N 1
ATOM 627 C CA . ARG A 1 84 ? 3.081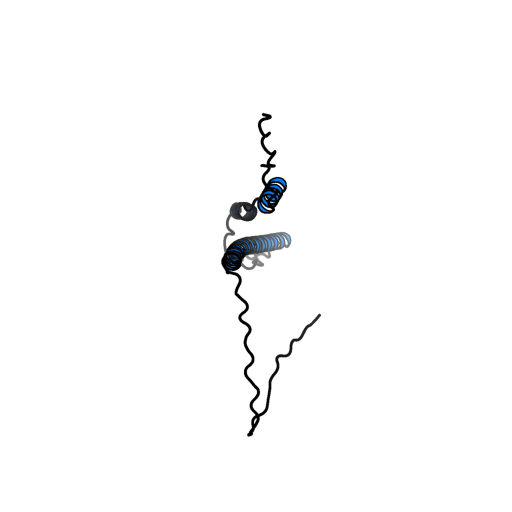 -6.302 -9.359 1.00 88.75 84 ARG A CA 1
ATOM 628 C C . ARG A 1 84 ? 3.114 -6.807 -7.917 1.00 88.75 84 ARG A C 1
ATOM 630 O O . ARG A 1 84 ? 2.068 -7.122 -7.352 1.00 88.75 84 ARG A O 1
ATOM 637 N N . GLY A 1 85 ? 4.306 -6.899 -7.326 1.00 89.88 85 GLY A N 1
ATOM 638 C CA . GLY A 1 85 ? 4.470 -7.298 -5.929 1.00 89.88 85 GLY A CA 1
ATOM 639 C C . GLY A 1 85 ? 3.821 -6.312 -4.957 1.00 89.88 85 GLY A C 1
ATOM 640 O O . GLY A 1 85 ? 3.171 -6.735 -4.004 1.00 89.88 85 GLY A O 1
ATOM 641 N N . LEU A 1 86 ? 3.953 -5.011 -5.223 1.00 91.56 86 LEU A N 1
ATOM 642 C CA . LEU A 1 86 ? 3.354 -3.948 -4.420 1.00 91.56 86 LEU A CA 1
ATOM 643 C C . LEU A 1 86 ? 1.828 -3.938 -4.549 1.00 91.56 86 LEU A C 1
ATOM 645 O O . LEU A 1 86 ? 1.150 -3.899 -3.524 1.00 91.56 86 LEU A O 1
ATOM 649 N N . SER A 1 87 ? 1.284 -4.055 -5.765 1.00 89.88 87 SER A N 1
ATOM 650 C CA . SER A 1 87 ? -0.168 -4.139 -5.982 1.00 89.88 87 SER A CA 1
ATOM 651 C C . SER A 1 87 ? -0.782 -5.319 -5.226 1.00 89.88 87 SER A C 1
ATOM 653 O O . SER A 1 87 ? -1.741 -5.141 -4.477 1.00 89.88 87 SER A O 1
ATOM 655 N N . HIS A 1 88 ? -0.178 -6.507 -5.339 1.00 92.12 88 HIS A N 1
ATOM 656 C CA . HIS A 1 88 ? -0.653 -7.688 -4.618 1.00 92.12 88 HIS A CA 1
ATOM 657 C C . HIS A 1 88 ? -0.511 -7.543 -3.094 1.00 92.12 88 HIS A C 1
ATOM 659 O O . HIS A 1 88 ? -1.389 -7.956 -2.335 1.00 92.12 88 HIS A O 1
ATOM 665 N N . GLY A 1 89 ? 0.582 -6.929 -2.631 1.00 93.38 89 GLY A N 1
ATOM 666 C CA . GLY A 1 89 ? 0.791 -6.631 -1.217 1.00 93.38 89 GLY A CA 1
ATOM 667 C C . GLY A 1 89 ? -0.301 -5.726 -0.644 1.00 93.38 89 GLY A C 1
ATOM 668 O O . GLY A 1 89 ? -0.841 -6.029 0.418 1.00 93.38 89 GLY A O 1
ATOM 669 N N . LEU A 1 90 ? -0.677 -4.661 -1.359 1.00 92.62 90 LEU A N 1
ATOM 670 C CA . LEU A 1 90 ? -1.749 -3.756 -0.931 1.00 92.62 90 LEU A CA 1
ATOM 671 C C . LEU A 1 90 ? -3.111 -4.453 -0.865 1.00 92.62 90 LEU A C 1
ATOM 673 O O . LEU A 1 90 ? -3.847 -4.259 0.102 1.00 92.62 90 LEU A O 1
ATOM 677 N N . GLU A 1 91 ? -3.441 -5.289 -1.850 1.00 92.00 91 GLU A N 1
ATOM 678 C CA . GLU A 1 91 ? -4.670 -6.094 -1.828 1.00 92.00 91 GLU A CA 1
ATOM 679 C C . GLU A 1 91 ? -4.715 -7.023 -0.610 1.00 92.00 91 GLU A C 1
ATOM 681 O O . GLU A 1 91 ? -5.705 -7.031 0.125 1.00 92.00 91 GLU A O 1
ATOM 686 N N . SER A 1 92 ? -3.615 -7.731 -0.340 1.00 94.62 92 SER A N 1
ATOM 687 C CA . SER A 1 92 ? -3.484 -8.613 0.825 1.00 94.62 92 SER A CA 1
ATOM 688 C C . SER A 1 92 ? -3.658 -7.859 2.148 1.00 94.62 92 SER A C 1
ATOM 690 O O . SER A 1 92 ? -4.362 -8.325 3.046 1.00 94.62 92 SER A O 1
ATOM 692 N N . ILE A 1 93 ? -3.090 -6.653 2.263 1.00 93.12 93 ILE A N 1
ATOM 693 C CA . ILE A 1 93 ? -3.257 -5.810 3.455 1.00 93.12 93 ILE A CA 1
ATOM 694 C C . ILE A 1 93 ? -4.724 -5.380 3.620 1.00 93.12 93 ILE 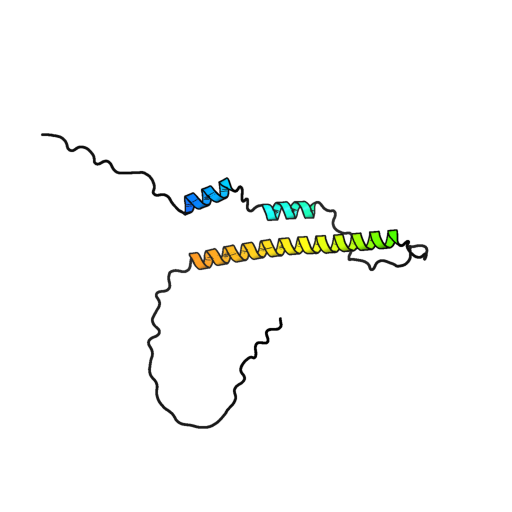A C 1
ATOM 696 O O . ILE A 1 93 ? -5.257 -5.464 4.729 1.00 93.12 93 ILE A O 1
ATOM 700 N N . ARG A 1 94 ? -5.409 -4.973 2.540 1.00 92.25 94 ARG A N 1
ATOM 701 C CA . ARG A 1 94 ? -6.844 -4.620 2.590 1.00 92.25 94 ARG A CA 1
ATOM 702 C C . ARG A 1 94 ? -7.707 -5.804 3.028 1.00 92.25 94 ARG A C 1
ATOM 704 O O . ARG A 1 94 ? -8.658 -5.629 3.792 1.00 92.25 94 ARG A O 1
ATOM 711 N N . ASP A 1 95 ? -7.379 -7.007 2.574 1.00 94.31 95 ASP A N 1
ATOM 712 C CA . ASP A 1 95 ? -8.082 -8.223 2.980 1.00 94.31 95 ASP A CA 1
ATOM 713 C C . ASP A 1 95 ? -7.823 -8.583 4.442 1.00 94.31 95 ASP A C 1
ATOM 715 O O . ASP A 1 95 ? -8.769 -8.886 5.175 1.00 94.31 95 ASP A O 1
ATOM 719 N N . ALA A 1 96 ? -6.572 -8.483 4.894 1.00 94.44 96 ALA A N 1
ATOM 720 C CA . ALA A 1 96 ? -6.210 -8.700 6.290 1.00 94.44 96 ALA A CA 1
ATOM 721 C C . ALA A 1 96 ? -6.937 -7.716 7.217 1.00 94.44 96 ALA A C 1
ATOM 723 O O . ALA A 1 96 ? -7.508 -8.139 8.223 1.00 94.44 96 ALA A O 1
ATOM 724 N N . LYS A 1 97 ? -7.000 -6.433 6.843 1.00 91.94 97 LYS A N 1
ATOM 725 C CA . LYS A 1 97 ? -7.748 -5.400 7.571 1.00 91.94 97 LYS A CA 1
ATOM 726 C C . LYS A 1 97 ? -9.220 -5.786 7.749 1.00 91.94 97 LYS A C 1
ATOM 728 O O . LYS A 1 97 ? -9.699 -5.872 8.878 1.00 91.94 97 LYS A O 1
ATOM 733 N N . ARG A 1 98 ? -9.911 -6.142 6.658 1.00 93.00 98 ARG A N 1
ATOM 734 C CA . ARG A 1 98 ? -11.300 -6.641 6.716 1.00 93.00 98 ARG A CA 1
ATOM 735 C C . ARG A 1 98 ? -11.437 -7.904 7.571 1.00 93.00 98 ARG A C 1
ATOM 737 O O . ARG A 1 98 ? -12.477 -8.131 8.187 1.00 93.00 98 ARG A O 1
ATOM 744 N N . GLY A 1 99 ? -10.419 -8.762 7.580 1.00 95.12 99 GLY A N 1
ATOM 745 C CA . GLY A 1 99 ? -10.360 -9.939 8.445 1.00 95.12 99 GLY A CA 1
ATOM 746 C C . GLY A 1 99 ? -10.306 -9.577 9.931 1.00 95.12 99 GLY A C 1
ATOM 747 O O . GLY A 1 99 ? -11.040 -10.166 10.725 1.00 95.12 99 GLY A O 1
ATOM 748 N N . ILE A 1 100 ? -9.490 -8.588 10.295 1.00 92.50 100 ILE A N 1
ATOM 749 C CA . ILE A 1 100 ? -9.350 -8.095 11.672 1.00 92.50 100 ILE A CA 1
ATOM 750 C C . ILE A 1 100 ? -10.650 -7.443 12.145 1.00 92.50 100 ILE A C 1
ATOM 752 O O . ILE A 1 100 ? -11.143 -7.813 13.205 1.00 92.50 100 ILE A O 1
ATOM 756 N N . GLU A 1 101 ? -11.275 -6.584 11.338 1.00 90.88 101 GLU A N 1
ATOM 757 C CA . GLU A 1 101 ? -12.567 -5.960 11.677 1.00 90.88 101 GLU A CA 1
ATOM 758 C C . GLU A 1 101 ? -13.643 -7.013 12.007 1.00 90.88 101 GLU A C 1
ATOM 760 O O . GLU A 1 101 ? -14.407 -6.876 12.965 1.00 90.88 101 GLU A O 1
ATOM 765 N N . LYS A 1 102 ? -13.681 -8.119 11.250 1.00 93.38 102 LYS A N 1
ATOM 766 C CA . LYS A 1 102 ? -14.586 -9.247 11.528 1.00 93.38 102 LYS A CA 1
ATOM 767 C C . LYS A 1 102 ? -14.252 -9.948 12.845 1.00 93.38 102 LYS A C 1
ATOM 769 O O . LYS A 1 102 ? -15.167 -10.337 13.572 1.00 93.38 102 LYS A O 1
ATOM 774 N N . LEU A 1 103 ? -12.968 -10.128 13.154 1.00 93.81 103 LEU A N 1
ATOM 775 C CA . LEU A 1 103 ? -12.525 -10.728 14.416 1.00 93.81 103 LEU A CA 1
ATOM 776 C C . LEU A 1 103 ? -12.880 -9.839 15.608 1.00 93.81 103 LEU A C 1
ATOM 778 O O . LEU A 1 103 ? -13.393 -10.340 16.606 1.00 93.81 103 LEU A O 1
ATOM 782 N N . GLU A 1 104 ? -12.680 -8.531 15.497 1.00 90.69 104 GLU A N 1
ATOM 783 C CA . GLU A 1 104 ? -13.042 -7.568 16.538 1.00 90.69 104 GLU A CA 1
ATOM 784 C C . GLU A 1 104 ? -14.548 -7.568 16.807 1.00 90.69 104 GLU A C 1
ATOM 786 O O . GLU A 1 104 ? -14.970 -7.576 17.967 1.00 90.69 104 GLU A O 1
ATOM 791 N N . GLN A 1 105 ? -15.369 -7.648 15.756 1.00 89.00 105 GLN A N 1
ATOM 792 C CA . GLN A 1 105 ? -16.817 -7.799 15.899 1.00 89.00 105 GLN A CA 1
ATOM 793 C C . GLN A 1 105 ? -17.186 -9.121 16.578 1.00 89.00 105 GLN A C 1
ATOM 795 O O . GLN A 1 105 ? -18.033 -9.134 17.471 1.00 89.00 105 GLN A O 1
ATOM 800 N N . ALA A 1 106 ? -16.548 -10.231 16.200 1.00 87.88 106 ALA A N 1
ATOM 801 C CA . ALA A 1 106 ? -16.805 -11.536 16.806 1.00 87.88 106 ALA A CA 1
ATOM 802 C C . ALA A 1 106 ? -16.422 -11.566 18.297 1.00 87.88 106 ALA A C 1
ATOM 804 O O . ALA A 1 106 ? -17.200 -12.038 19.124 1.00 87.88 106 ALA A O 1
ATOM 805 N N . VAL A 1 107 ? -15.266 -11.010 18.665 1.00 86.62 107 VAL A N 1
ATOM 806 C CA . VAL A 1 107 ? -14.811 -10.918 20.063 1.00 86.62 107 VAL A CA 1
ATOM 807 C C . VAL A 1 107 ? -15.724 -10.001 20.876 1.00 86.62 107 VAL A C 1
ATOM 809 O O . VAL A 1 107 ? -16.124 -10.360 21.980 1.00 86.62 107 VAL A O 1
ATOM 812 N N . SER A 1 108 ? -16.116 -8.855 20.319 1.00 81.88 108 SER A N 1
ATOM 813 C CA . SER A 1 108 ? -16.978 -7.885 21.010 1.00 81.88 108 SER A CA 1
ATOM 814 C C . SER A 1 108 ? -18.429 -8.355 21.153 1.00 81.88 108 SER A C 1
ATOM 816 O O . SER A 1 108 ? -19.116 -7.962 22.093 1.00 81.88 108 SER A O 1
ATOM 818 N N . SER A 1 109 ? -18.911 -9.189 20.227 1.00 77.88 109 SER A N 1
ATOM 819 C CA . SER A 1 109 ? -20.267 -9.758 20.263 1.00 77.88 109 SER A CA 1
ATOM 820 C C . SER A 1 109 ? -20.361 -11.073 21.038 1.00 77.88 109 SER A C 1
ATOM 822 O O . SER A 1 109 ? -21.470 -11.543 21.292 1.00 77.88 109 SER A O 1
ATOM 824 N N . THR A 1 110 ? -19.231 -11.657 2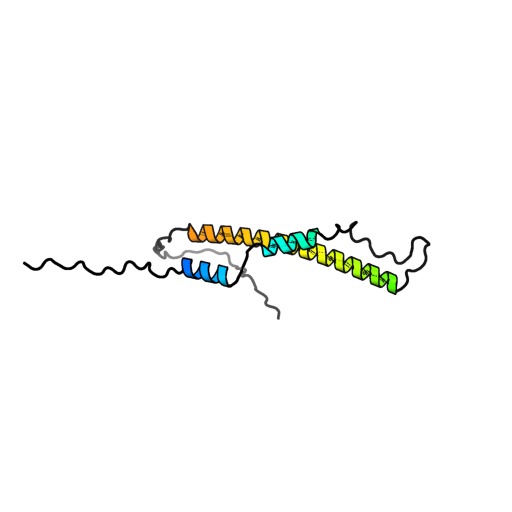1.448 1.00 68.69 110 THR A N 1
ATOM 825 C CA . THR A 1 110 ? -19.217 -12.864 22.275 1.00 68.69 110 THR A CA 1
ATOM 826 C C . THR A 1 110 ? -19.586 -12.489 23.715 1.00 68.69 110 THR A C 1
ATOM 828 O O . THR A 1 110 ? -18.814 -11.798 24.383 1.00 68.69 110 THR A O 1
ATOM 831 N N . PRO A 1 111 ? -20.750 -12.920 24.242 1.00 58.12 111 PRO A N 1
ATOM 832 C CA . PRO A 1 111 ? -21.059 -12.719 25.652 1.00 58.12 111 PRO A CA 1
ATOM 833 C C . PRO A 1 111 ? -20.043 -13.485 26.513 1.00 58.12 111 PRO A C 1
ATOM 835 O O . PRO A 1 111 ? -19.573 -14.545 26.088 1.00 58.12 111 PRO A O 1
ATOM 838 N N . PRO A 1 112 ? -19.706 -13.003 27.726 1.00 52.94 112 PRO A N 1
ATOM 839 C CA . PRO A 1 112 ? -18.793 -13.710 28.614 1.00 52.94 112 PRO A CA 1
ATOM 840 C C . PRO A 1 112 ? -19.373 -15.096 28.896 1.00 52.94 112 PRO A C 1
ATOM 842 O O . PRO A 1 112 ? -20.393 -15.235 29.575 1.00 52.94 112 PRO A O 1
ATOM 845 N N . ALA A 1 113 ? -18.753 -16.128 28.327 1.00 53.75 113 ALA A N 1
ATOM 846 C CA . ALA A 1 113 ? -19.135 -17.498 28.596 1.00 53.75 113 ALA A CA 1
ATOM 847 C C . ALA A 1 113 ? 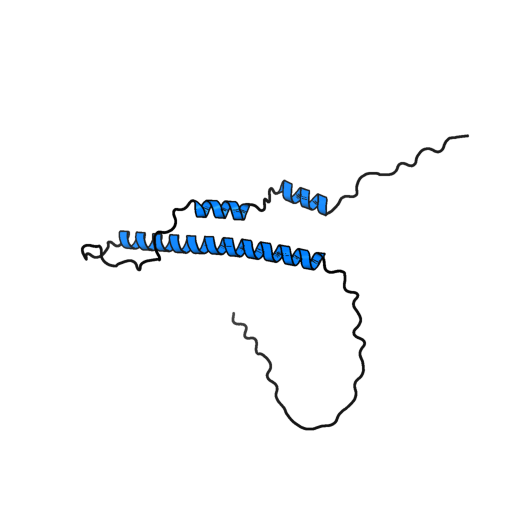-18.940 -17.741 30.095 1.00 53.75 113 ALA A C 1
ATOM 849 O O . ALA A 1 113 ? -17.822 -17.700 30.608 1.00 53.75 113 ALA A O 1
ATOM 850 N N . VAL A 1 114 ? -20.047 -17.977 30.801 1.00 46.75 114 VAL A N 1
ATOM 851 C CA . VAL A 1 114 ? -20.035 -18.588 32.127 1.00 46.75 114 VAL A CA 1
ATOM 852 C C . VAL A 1 114 ? -19.210 -19.860 31.987 1.00 46.75 114 VAL A C 1
ATOM 854 O O . VAL A 1 114 ? -19.621 -20.791 31.292 1.00 46.75 114 VAL A O 1
ATOM 857 N N . ALA A 1 115 ? -18.030 -19.867 32.603 1.00 47.09 115 ALA A N 1
ATOM 858 C CA . ALA A 1 115 ? -17.191 -21.040 32.737 1.00 47.09 115 ALA A CA 1
ATOM 859 C C . ALA A 1 115 ? -17.999 -22.112 33.481 1.00 47.09 115 ALA A C 1
ATOM 861 O O . ALA A 1 115 ? -18.043 -22.145 34.709 1.00 47.09 115 ALA A O 1
ATOM 862 N N . LYS A 1 116 ? -18.708 -22.962 32.734 1.00 40.53 116 LYS A N 1
ATOM 863 C CA . LYS A 1 116 ? -19.256 -24.202 33.266 1.00 40.53 116 LYS A CA 1
ATOM 864 C C . LYS A 1 116 ? -18.084 -25.148 33.441 1.00 40.53 116 LYS A C 1
ATOM 866 O O . LYS A 1 116 ? -17.624 -25.783 32.498 1.00 40.53 116 LYS A O 1
ATOM 871 N N . GLU A 1 117 ? -17.603 -25.143 34.675 1.00 42.88 117 GLU A N 1
ATOM 872 C CA . GLU A 1 117 ? -16.894 -26.219 35.345 1.00 42.88 117 GLU A CA 1
ATOM 873 C C . GLU A 1 117 ? -17.289 -27.577 34.749 1.00 42.88 117 GLU A C 1
ATOM 875 O O . GLU A 1 117 ? -18.415 -28.057 34.909 1.00 42.88 117 GLU A O 1
ATOM 880 N N . VAL A 1 118 ? -16.361 -28.168 33.996 1.00 43.34 118 VAL A N 1
ATOM 881 C CA . VAL A 1 118 ? -16.449 -29.562 33.575 1.00 43.34 118 VAL A CA 1
ATOM 882 C C . VAL A 1 118 ? -16.229 -30.383 34.837 1.00 43.34 118 VAL A C 1
ATOM 884 O O . VAL A 1 118 ? -15.100 -30.621 35.261 1.00 43.34 118 VAL A O 1
ATOM 887 N N . VAL A 1 119 ? -17.342 -30.747 35.470 1.00 39.12 119 VAL A N 1
ATOM 888 C CA . VAL A 1 119 ? -17.398 -31.683 36.588 1.00 39.12 119 VAL A CA 1
ATOM 889 C C . VAL A 1 119 ? -16.720 -32.979 36.160 1.00 39.12 119 VAL A C 1
ATOM 891 O O . VAL A 1 119 ? -17.157 -33.666 35.236 1.00 39.12 119 VAL A O 1
ATOM 894 N N . ALA A 1 120 ? -15.630 -33.287 36.855 1.00 46.16 120 ALA A N 1
ATOM 895 C CA . ALA A 1 120 ? -14.963 -34.571 36.813 1.00 46.16 120 ALA A CA 1
ATOM 896 C C . ALA A 1 120 ? -15.949 -35.688 37.193 1.00 46.16 120 ALA A C 1
ATOM 898 O O . ALA A 1 120 ? -16.612 -35.616 38.228 1.00 46.16 120 ALA A O 1
ATOM 899 N N . ALA A 1 121 ? -16.008 -36.742 36.381 1.00 38.44 121 ALA A N 1
ATOM 900 C CA . ALA A 1 121 ? -16.642 -38.007 36.737 1.00 38.44 121 ALA A CA 1
ATOM 901 C C . ALA A 1 121 ? -15.639 -39.160 36.536 1.00 38.44 121 ALA A C 1
ATOM 903 O O . ALA A 1 121 ? -14.737 -39.048 35.704 1.00 38.44 121 ALA A O 1
ATOM 904 N N . PRO A 1 122 ? -15.724 -40.215 37.364 1.00 40.34 122 PRO A N 1
ATOM 905 C CA . PRO A 1 122 ? -14.550 -40.790 38.006 1.00 40.34 122 PRO A CA 1
ATOM 906 C C . PRO A 1 122 ? -13.924 -41.972 37.264 1.00 40.34 122 PRO A C 1
ATOM 908 O O . PRO A 1 122 ? -14.571 -42.726 36.544 1.00 40.34 122 PRO A O 1
ATOM 911 N N . VAL A 1 123 ? -12.636 -42.138 37.562 1.00 45.84 123 VAL A N 1
ATOM 912 C CA . VAL A 1 123 ? -11.799 -43.324 37.368 1.00 45.84 123 VAL A CA 1
ATOM 913 C C . VAL A 1 123 ? -12.560 -44.612 37.708 1.00 45.84 123 VAL A C 1
ATOM 915 O O . VAL A 1 123 ? -12.991 -44.808 38.843 1.00 45.84 123 VAL A O 1
ATOM 918 N N . GLY A 1 124 ? -12.664 -45.503 36.721 1.00 34.78 124 GLY A N 1
ATOM 919 C CA . GLY A 1 124 ? -13.111 -46.887 36.850 1.00 34.78 124 GLY A CA 1
ATOM 920 C C . GLY A 1 124 ? -12.133 -47.804 36.114 1.00 34.78 124 GLY A C 1
ATOM 921 O O . GLY A 1 124 ? -11.871 -47.637 34.929 1.00 34.78 124 GLY A O 1
ATOM 922 N N . THR A 1 125 ? -11.539 -48.709 36.872 1.00 36.22 125 THR A N 1
ATOM 923 C CA . THR A 1 125 ? -10.361 -49.545 36.619 1.00 36.22 125 THR A CA 1
ATOM 924 C C . THR A 1 125 ? -10.542 -50.724 35.645 1.00 36.22 125 THR A C 1
ATOM 926 O O . THR A 1 125 ? -11.494 -51.482 35.771 1.00 36.22 125 THR A O 1
ATOM 929 N N . VAL A 1 126 ? -9.533 -50.883 34.773 1.00 42.69 126 VAL A N 1
ATOM 930 C CA . VAL A 1 126 ? -8.829 -52.086 34.245 1.00 42.69 126 VAL A CA 1
ATOM 931 C C . VAL A 1 126 ? -9.568 -53.380 33.830 1.00 42.69 126 VAL A C 1
ATOM 933 O O . VAL A 1 126 ? -10.160 -54.060 34.658 1.00 42.69 126 VAL A O 1
ATOM 936 N N . ALA A 1 127 ? -9.354 -53.790 32.566 1.00 35.38 127 ALA A N 1
ATOM 937 C CA . ALA A 1 127 ? -8.922 -55.132 32.097 1.00 35.38 127 ALA A CA 1
ATOM 938 C C . ALA A 1 127 ? -8.870 -55.116 30.544 1.00 35.38 127 ALA A C 1
ATOM 940 O O . ALA A 1 127 ? -9.899 -54.968 29.899 1.00 35.38 127 ALA A O 1
ATOM 941 N N . ASP A 1 128 ? -7.701 -54.908 29.933 1.00 33.75 128 ASP A N 1
ATOM 942 C CA . ASP A 1 128 ? -6.784 -55.927 29.373 1.00 33.75 128 ASP A CA 1
ATOM 943 C C . ASP A 1 128 ? -7.146 -56.389 27.939 1.00 33.75 128 ASP A C 1
ATOM 945 O O . ASP A 1 128 ? -8.203 -56.968 27.708 1.00 33.75 128 ASP A O 1
ATOM 949 N N . VAL A 1 129 ? -6.262 -56.058 26.980 1.00 35.72 129 VAL A N 1
ATOM 950 C CA . VAL A 1 129 ? -5.662 -56.902 25.914 1.00 35.72 129 VAL A CA 1
ATOM 951 C C . VAL A 1 129 ? -5.226 -56.032 24.708 1.00 35.72 129 VAL A C 1
ATOM 953 O O . VAL A 1 129 ? -6.023 -55.633 23.867 1.00 35.72 129 VAL A O 1
ATOM 956 N N . ALA A 1 130 ? -3.908 -55.791 24.662 1.00 39.12 130 ALA A N 1
ATOM 957 C CA . ALA A 1 130 ? -2.990 -55.687 23.512 1.00 39.12 130 ALA A CA 1
ATOM 958 C C . ALA A 1 130 ? -3.208 -54.682 22.346 1.00 39.12 130 ALA A C 1
ATOM 960 O O . ALA A 1 130 ? -4.081 -54.845 21.502 1.00 39.12 130 ALA A O 1
ATOM 961 N N . GLY A 1 131 ? -2.232 -53.769 22.177 1.00 35.06 131 GLY A N 1
ATOM 962 C CA . GLY A 1 131 ? -1.899 -53.133 20.888 1.00 35.06 131 GLY A CA 1
ATOM 963 C C . GLY A 1 131 ? -1.140 -51.803 21.009 1.00 35.06 131 GLY A C 1
ATOM 964 O O . GLY A 1 131 ? -1.756 -50.753 21.115 1.00 35.06 131 GLY A O 1
ATOM 965 N N . ILE A 1 132 ? 0.196 -51.846 21.019 1.00 39.88 132 ILE A N 1
ATOM 966 C CA . ILE A 1 132 ? 1.129 -50.733 21.300 1.00 39.88 132 ILE A CA 1
ATOM 967 C C . ILE A 1 132 ? 1.494 -49.914 20.038 1.00 39.88 132 ILE A C 1
ATOM 969 O O . ILE A 1 132 ? 1.574 -50.475 18.950 1.00 39.88 132 ILE A O 1
ATOM 97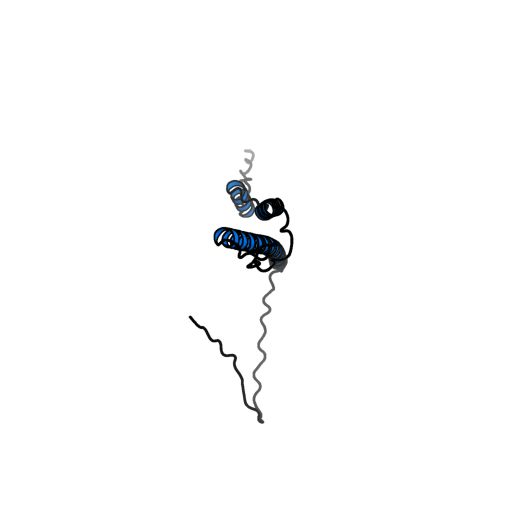3 N N . ALA A 1 133 ? 1.857 -48.639 20.280 1.00 39.59 133 ALA A N 1
ATOM 974 C CA . ALA A 1 133 ? 2.593 -47.646 19.463 1.00 39.59 133 ALA A CA 1
ATOM 975 C C . ALA A 1 133 ? 1.726 -46.716 18.584 1.00 39.59 133 ALA A C 1
ATOM 977 O O . ALA A 1 133 ? 1.069 -47.165 17.660 1.00 39.59 133 ALA A O 1
ATOM 978 N N . GLY A 1 134 ? 1.659 -45.390 18.765 1.00 40.34 134 GLY A N 1
ATOM 979 C CA . GLY A 1 134 ? 2.522 -44.450 19.489 1.00 40.34 134 GLY A CA 1
ATOM 980 C C . GLY A 1 134 ? 3.486 -43.739 18.532 1.00 40.34 134 GLY A C 1
ATOM 981 O O . GLY A 1 134 ? 4.644 -44.128 18.450 1.00 40.34 134 GLY A O 1
ATOM 982 N N . ALA A 1 135 ? 3.025 -42.705 17.820 1.00 45.22 135 ALA A N 1
ATOM 983 C CA . ALA A 1 135 ? 3.874 -41.834 17.001 1.00 45.22 135 ALA A CA 1
ATOM 984 C C . ALA A 1 135 ? 3.594 -40.362 17.343 1.00 45.22 135 ALA A C 1
ATOM 986 O O . ALA A 1 135 ? 2.582 -39.786 16.943 1.00 45.22 135 ALA A O 1
ATOM 987 N N . GLY A 1 136 ? 4.488 -39.790 18.154 1.00 45.47 136 GLY A N 1
ATOM 988 C CA . GLY A 1 136 ? 4.548 -38.368 18.476 1.00 45.47 136 GLY A CA 1
ATOM 989 C C . GLY A 1 136 ? 5.202 -37.566 17.350 1.00 45.47 136 GLY A C 1
ATOM 990 O O . GLY A 1 136 ? 6.043 -38.074 16.611 1.00 45.47 136 GLY A O 1
ATOM 991 N N . TRP A 1 137 ? 4.791 -36.308 17.218 1.00 43.06 137 TRP A N 1
ATOM 992 C CA . TRP A 1 137 ? 5.264 -35.388 16.190 1.00 43.06 137 TRP A CA 1
ATOM 993 C C . TRP A 1 137 ? 6.574 -34.737 16.646 1.00 43.06 137 TRP A C 1
ATOM 995 O O . TRP A 1 137 ? 6.640 -34.144 17.722 1.00 43.06 137 TRP A O 1
ATOM 1005 N N . LEU A 1 138 ? 7.619 -34.871 15.829 1.00 43.00 138 LEU A N 1
ATOM 1006 C CA . LEU A 1 138 ? 8.930 -34.263 16.038 1.00 43.00 138 LEU A CA 1
ATOM 1007 C C . LEU A 1 138 ? 8.920 -32.834 15.469 1.00 43.00 138 LEU A C 1
ATOM 1009 O O . LEU A 1 138 ? 8.664 -32.647 14.281 1.00 43.00 138 LEU A O 1
ATOM 1013 N N . VAL A 1 139 ? 9.218 -31.835 16.301 1.00 44.09 139 VAL A N 1
ATOM 1014 C CA . VAL A 1 139 ? 9.472 -30.452 15.867 1.00 44.09 139 VAL A CA 1
ATOM 1015 C C . VAL A 1 139 ? 10.980 -30.277 15.703 1.00 44.09 139 VAL A C 1
ATOM 1017 O O . VAL A 1 139 ? 11.730 -30.465 16.659 1.00 44.09 139 VAL A O 1
ATOM 1020 N N . VAL A 1 140 ? 11.424 -29.919 14.498 1.00 53.84 140 VAL A N 1
ATOM 1021 C CA . VAL A 1 140 ? 12.812 -29.530 14.214 1.00 53.84 140 VAL A CA 1
ATOM 1022 C C . VAL A 1 140 ? 12.865 -28.009 14.122 1.00 53.84 140 VAL A C 1
ATOM 1024 O O . VAL A 1 140 ? 12.213 -27.413 13.268 1.00 53.84 140 VAL A O 1
ATOM 1027 N N . VAL A 1 141 ? 13.642 -27.389 15.009 1.00 48.88 141 VAL A N 1
ATOM 1028 C CA . VAL A 1 141 ? 14.040 -25.980 14.924 1.00 48.88 141 VAL A CA 1
ATOM 1029 C C . VAL A 1 141 ? 15.445 -25.955 14.332 1.00 48.88 141 VAL A C 1
ATOM 1031 O O . VAL A 1 141 ? 16.369 -26.491 14.941 1.00 48.88 141 VAL A O 1
ATOM 1034 N N . CYS A 1 142 ? 15.607 -25.343 13.161 1.00 44.22 142 CYS A N 1
ATOM 1035 C CA . CYS A 1 142 ? 16.920 -24.991 12.624 1.00 44.22 142 CYS A CA 1
ATOM 1036 C C . CYS A 1 142 ? 17.141 -23.487 12.808 1.00 44.22 142 CYS A C 1
ATOM 1038 O O . CYS A 1 142 ? 16.254 -22.692 12.495 1.00 44.22 142 CYS A O 1
ATOM 1040 N N . SER A 1 143 ? 18.308 -23.142 13.359 1.00 52.00 143 SER A N 1
ATOM 1041 C CA . SER A 1 143 ? 18.875 -21.788 13.397 1.00 52.00 143 SER A CA 1
ATOM 1042 C C . SER A 1 143 ? 19.532 -21.420 12.074 1.00 52.00 143 SER A C 1
ATOM 1044 O O . SER A 1 143 ? 20.011 -22.352 11.387 1.00 52.00 143 SER A O 1
#

Radius of gyration: 33.27 Å; Cα contacts (8 Å, |Δi|>4): 23; chains: 1; bounding box: 63×86×95 Å